Protein AF-A0A358D996-F1 (afdb_monomer_lite)

Radius of gyration: 22.69 Å; chains: 1; bounding box: 42×42×56 Å

Structure (mmCIF, N/CA/C/O backbone):
data_AF-A0A358D996-F1
#
_entry.id   AF-A0A358D996-F1
#
loop_
_atom_site.group_PDB
_atom_site.id
_atom_site.type_symbol
_atom_site.label_atom_id
_atom_site.label_alt_id
_atom_site.label_comp_id
_atom_site.label_asym_id
_atom_site.label_entity_id
_atom_site.label_seq_id
_atom_site.pdbx_PDB_ins_code
_atom_site.Cartn_x
_atom_site.Cartn_y
_atom_site.Cartn_z
_atom_site.occupancy
_atom_site.B_iso_or_equiv
_atom_site.auth_seq_id
_atom_site.auth_comp_id
_atom_site.auth_asym_id
_atom_site.auth_atom_id
_atom_site.pdbx_PDB_model_num
ATOM 1 N N . MET A 1 1 ? 26.676 6.009 -12.297 1.00 68.94 1 MET A N 1
ATOM 2 C CA . MET A 1 1 ? 26.737 6.578 -13.663 1.00 68.94 1 MET A CA 1
ATOM 3 C C . MET A 1 1 ? 25.553 6.054 -14.460 1.00 68.94 1 MET A C 1
ATOM 5 O O . MET A 1 1 ? 25.300 4.859 -14.395 1.00 68.94 1 MET A O 1
ATOM 9 N N . LEU A 1 2 ? 24.821 6.920 -15.164 1.00 81.31 2 LEU A N 1
ATOM 10 C CA . LEU A 1 2 ? 23.742 6.508 -16.071 1.00 81.31 2 LEU A CA 1
ATOM 11 C C . LEU A 1 2 ? 24.338 6.025 -17.404 1.00 81.31 2 LEU A C 1
ATOM 13 O O . LEU A 1 2 ? 25.254 6.657 -17.925 1.00 81.31 2 LEU A O 1
ATOM 17 N N . ARG A 1 3 ? 23.832 4.907 -17.943 1.00 83.56 3 ARG A N 1
ATOM 18 C CA . ARG A 1 3 ? 24.244 4.343 -19.240 1.00 83.56 3 ARG A CA 1
ATOM 19 C C . ARG A 1 3 ? 23.225 4.729 -20.310 1.00 83.56 3 ARG A C 1
ATOM 21 O O . ARG A 1 3 ? 22.088 4.272 -20.249 1.00 83.56 3 ARG A O 1
ATOM 28 N N . THR A 1 4 ? 23.637 5.518 -21.296 1.00 89.19 4 THR A N 1
ATOM 29 C CA . THR A 1 4 ? 22.806 5.833 -22.467 1.00 89.19 4 THR A CA 1
ATOM 30 C C . THR A 1 4 ? 22.899 4.701 -23.485 1.00 89.19 4 THR A C 1
ATOM 32 O O . THR A 1 4 ? 23.999 4.270 -23.828 1.00 89.19 4 THR A O 1
ATOM 35 N N . LEU A 1 5 ? 21.753 4.222 -23.968 1.00 88.00 5 LEU A N 1
ATOM 36 C CA . LEU A 1 5 ? 21.658 3.204 -25.012 1.00 88.00 5 LEU A CA 1
ATOM 37 C C . LEU A 1 5 ? 20.869 3.786 -26.193 1.00 88.00 5 LEU A C 1
ATOM 39 O O . LEU A 1 5 ? 19.719 4.179 -26.014 1.00 88.00 5 LEU A O 1
ATOM 43 N N . ASP A 1 6 ? 21.483 3.870 -27.375 1.00 90.75 6 ASP A N 1
ATOM 44 C CA . ASP A 1 6 ? 20.823 4.352 -28.595 1.00 90.75 6 ASP A CA 1
ATOM 45 C C . ASP A 1 6 ? 20.314 3.167 -29.423 1.00 90.75 6 ASP A C 1
ATOM 47 O O . ASP A 1 6 ? 21.104 2.389 -29.954 1.00 90.75 6 ASP A O 1
ATOM 51 N N . LEU A 1 7 ? 18.991 3.024 -29.506 1.00 91.19 7 LEU A N 1
ATOM 52 C CA . LEU A 1 7 ? 18.312 1.942 -30.229 1.00 91.19 7 LEU A CA 1
ATOM 53 C C . LEU A 1 7 ? 17.771 2.389 -31.598 1.00 91.19 7 LEU A C 1
ATOM 55 O O . LEU A 1 7 ? 17.111 1.615 -32.291 1.00 91.19 7 LEU A O 1
ATOM 59 N N . ARG A 1 8 ? 18.003 3.645 -32.000 1.00 90.94 8 ARG A N 1
ATOM 60 C CA . ARG A 1 8 ? 17.471 4.183 -33.259 1.00 90.94 8 ARG A CA 1
ATOM 61 C C . ARG A 1 8 ? 18.106 3.477 -34.458 1.00 90.94 8 ARG A C 1
ATOM 63 O O . ARG A 1 8 ? 19.298 3.192 -34.465 1.00 90.94 8 ARG A O 1
ATOM 70 N N . GLY A 1 9 ? 17.299 3.213 -35.488 1.00 92.94 9 GLY A N 1
ATOM 71 C CA . GLY A 1 9 ? 17.744 2.554 -36.723 1.00 92.94 9 GLY A CA 1
ATOM 72 C C . GLY A 1 9 ? 18.030 1.054 -36.589 1.00 92.94 9 GLY A C 1
ATOM 73 O O . GLY A 1 9 ? 18.408 0.428 -37.576 1.00 92.94 9 GLY A O 1
ATOM 74 N N . GLN A 1 10 ? 17.834 0.464 -35.407 1.00 90.19 10 GLN A N 1
ATOM 75 C CA . GLN A 1 10 ? 18.017 -0.968 -35.183 1.00 90.19 10 GLN A CA 1
ATOM 76 C C . GLN A 1 10 ? 16.687 -1.711 -35.336 1.00 90.19 10 GLN A C 1
ATOM 78 O O . GLN A 1 10 ? 15.652 -1.264 -34.845 1.00 90.19 10 GLN A O 1
ATOM 83 N N . SER A 1 11 ? 16.723 -2.866 -36.001 1.00 92.12 11 SER A N 1
ATOM 84 C CA . SER A 1 11 ? 15.613 -3.824 -36.020 1.00 92.12 11 SER A CA 1
ATOM 85 C C . SER A 1 11 ? 15.954 -4.963 -35.071 1.00 92.12 11 SER A C 1
ATOM 87 O O . SER A 1 11 ? 16.718 -5.852 -35.430 1.00 92.12 11 SER A O 1
ATOM 89 N N . LEU A 1 12 ? 15.429 -4.890 -33.849 1.00 91.12 12 LEU A N 1
ATOM 90 C CA . LEU A 1 12 ? 15.648 -5.889 -32.808 1.00 91.12 12 LEU A CA 1
ATOM 91 C C . LEU A 1 12 ? 14.427 -6.800 -32.695 1.00 91.12 12 LEU A C 1
ATOM 93 O O . LEU A 1 12 ? 13.284 -6.341 -32.666 1.00 91.12 12 LEU A O 1
ATOM 97 N N . SER A 1 13 ? 14.672 -8.094 -32.572 1.00 93.38 13 SER A N 1
ATOM 98 C CA . SER A 1 13 ? 13.684 -9.056 -32.103 1.00 93.38 13 SER A CA 1
ATOM 99 C C . SER A 1 13 ? 13.279 -8.761 -30.646 1.00 93.38 13 SER A C 1
ATOM 101 O O . SER A 1 13 ? 14.028 -8.123 -29.897 1.00 93.38 13 SER A O 1
ATOM 103 N N . PRO A 1 14 ? 12.121 -9.265 -30.177 1.00 89.38 14 PRO A N 1
ATOM 104 C CA . PRO A 1 14 ? 11.706 -9.110 -28.781 1.00 89.38 14 PRO A CA 1
ATOM 105 C C . PRO A 1 14 ? 12.749 -9.591 -27.757 1.00 89.38 14 PRO A C 1
ATOM 107 O O . PRO A 1 14 ? 12.896 -8.984 -26.696 1.00 89.38 14 PRO A O 1
ATOM 110 N N . ALA A 1 15 ? 13.497 -10.654 -28.074 1.00 89.94 15 ALA A N 1
ATOM 111 C CA . ALA A 1 15 ? 14.555 -11.177 -27.209 1.00 89.94 15 ALA A CA 1
ATOM 112 C C . ALA A 1 15 ? 15.751 -10.213 -27.113 1.00 89.94 15 ALA A C 1
ATOM 114 O O . ALA A 1 15 ? 16.261 -9.970 -26.019 1.00 89.94 15 ALA A O 1
ATOM 115 N N . GLU A 1 16 ? 16.160 -9.617 -28.235 1.00 91.75 16 GLU A N 1
ATOM 116 C CA . GLU A 1 16 ? 17.247 -8.631 -28.278 1.00 91.75 16 GLU A CA 1
ATOM 117 C C . GLU A 1 16 ? 16.867 -7.336 -27.549 1.00 91.75 16 GLU A C 1
ATOM 119 O O . GLU A 1 16 ? 17.687 -6.776 -26.822 1.00 91.75 16 GLU A O 1
ATOM 124 N N . LEU A 1 17 ? 15.607 -6.900 -27.655 1.00 88.88 17 LEU A N 1
ATOM 125 C CA . LEU A 1 17 ? 15.104 -5.740 -26.915 1.00 88.88 17 LEU A CA 1
ATOM 126 C C . LEU A 1 17 ? 15.119 -5.975 -25.392 1.00 88.88 17 LEU A C 1
ATOM 128 O O . LEU A 1 17 ? 15.537 -5.101 -24.631 1.00 88.88 17 LEU A O 1
ATOM 132 N N . LEU A 1 18 ? 14.707 -7.165 -24.939 1.00 87.56 18 LEU A N 1
ATOM 133 C CA . LEU A 1 18 ? 14.744 -7.549 -23.521 1.00 87.56 18 LEU A CA 1
ATOM 134 C C . LEU A 1 18 ? 16.175 -7.647 -22.977 1.00 87.56 18 LEU A C 1
ATOM 136 O O . LEU A 1 18 ? 16.413 -7.292 -21.824 1.00 87.56 18 LEU A O 1
ATOM 140 N N . ALA A 1 19 ? 17.126 -8.099 -23.795 1.00 87.44 19 ALA A N 1
ATOM 141 C CA . ALA A 1 19 ? 18.540 -8.132 -23.428 1.00 87.44 19 ALA A CA 1
ATOM 142 C C . ALA A 1 19 ? 19.162 -6.724 -23.370 1.00 87.44 19 ALA A C 1
ATOM 144 O O . ALA A 1 19 ? 19.994 -6.448 -22.504 1.00 87.44 19 ALA A O 1
ATOM 145 N N . ALA A 1 20 ? 18.748 -5.823 -24.268 1.00 89.00 20 ALA A N 1
ATOM 146 C CA . ALA A 1 20 ? 19.202 -4.435 -24.323 1.00 89.00 20 ALA A CA 1
ATOM 147 C C . ALA A 1 20 ? 18.727 -3.611 -23.111 1.00 89.00 20 ALA A C 1
ATOM 149 O O . ALA A 1 20 ? 19.483 -2.789 -22.576 1.00 89.00 20 ALA A O 1
ATOM 150 N N . VAL A 1 21 ? 17.499 -3.869 -22.647 1.00 86.94 21 VAL A N 1
ATOM 151 C CA . VAL A 1 21 ? 16.874 -3.219 -21.486 1.00 86.94 21 VAL A CA 1
ATOM 152 C C . VAL A 1 21 ? 16.512 -4.280 -20.435 1.00 86.94 21 VAL A C 1
ATOM 154 O O . VAL A 1 21 ? 15.333 -4.589 -20.231 1.00 86.94 21 VAL A O 1
ATOM 157 N N . PRO A 1 22 ? 17.520 -4.878 -19.770 1.00 79.31 22 PRO A N 1
ATOM 158 C CA . PRO A 1 22 ? 17.288 -5.986 -18.861 1.00 79.31 22 PRO A CA 1
ATOM 159 C C . PRO A 1 22 ? 16.505 -5.509 -17.639 1.00 79.31 22 PRO A C 1
ATOM 161 O O . PRO A 1 22 ? 16.863 -4.530 -16.981 1.00 79.31 22 PRO A O 1
ATOM 164 N N . ARG A 1 23 ? 15.435 -6.232 -17.304 1.00 78.25 23 ARG A N 1
ATOM 165 C CA . ARG A 1 23 ? 14.740 -6.047 -16.026 1.00 78.25 23 ARG A CA 1
ATOM 166 C C . ARG A 1 23 ? 15.590 -6.639 -14.908 1.00 78.25 23 ARG A C 1
ATOM 168 O O . ARG A 1 23 ? 16.124 -7.736 -15.050 1.00 78.25 23 ARG A O 1
ATOM 175 N N . ALA A 1 24 ? 15.678 -5.947 -13.778 1.00 73.19 24 ALA A N 1
ATOM 176 C CA . ALA A 1 24 ? 16.311 -6.503 -12.589 1.00 73.19 24 ALA A CA 1
ATOM 177 C C . ALA A 1 24 ? 15.511 -7.720 -12.085 1.00 73.19 24 ALA A C 1
ATOM 179 O O . ALA A 1 24 ? 14.309 -7.617 -11.843 1.00 73.19 24 ALA A O 1
ATOM 180 N N . THR A 1 25 ? 16.169 -8.873 -11.938 1.00 70.75 25 THR A N 1
ATOM 181 C CA . THR A 1 25 ? 15.528 -10.134 -11.515 1.00 70.75 25 THR A CA 1
ATOM 182 C C . THR A 1 25 ? 15.973 -10.621 -10.135 1.00 70.75 25 THR A C 1
ATOM 184 O O . THR A 1 25 ? 15.211 -11.321 -9.476 1.00 70.75 25 THR A O 1
ATOM 187 N N . ALA A 1 26 ? 17.168 -10.238 -9.669 1.00 65.69 26 ALA A N 1
ATOM 188 C CA . ALA A 1 26 ? 17.797 -10.821 -8.479 1.00 65.69 26 ALA A CA 1
ATOM 189 C C . ALA A 1 26 ? 17.027 -10.573 -7.166 1.00 65.69 26 ALA A C 1
ATOM 191 O O . ALA A 1 26 ? 16.865 -11.494 -6.376 1.00 65.69 26 ALA A O 1
ATOM 192 N N . ALA A 1 27 ? 16.471 -9.376 -6.959 1.00 67.44 27 ALA A N 1
ATOM 193 C CA . ALA A 1 27 ? 15.720 -9.042 -5.741 1.00 67.44 27 ALA A CA 1
ATOM 194 C C . ALA A 1 27 ? 14.325 -9.704 -5.659 1.00 67.44 27 ALA A C 1
ATOM 196 O O . ALA A 1 27 ? 13.604 -9.528 -4.680 1.00 67.44 27 ALA A O 1
ATOM 197 N N . ARG A 1 28 ? 13.904 -10.441 -6.696 1.00 75.25 28 ARG A N 1
ATOM 198 C CA . ARG A 1 28 ? 12.518 -10.903 -6.837 1.00 75.25 28 ARG A CA 1
ATOM 199 C C . ARG A 1 28 ? 12.214 -12.159 -6.023 1.00 75.25 28 ARG A C 1
ATOM 201 O O . ARG A 1 28 ? 11.154 -12.231 -5.414 1.00 75.25 28 ARG A O 1
ATOM 208 N N . SER A 1 29 ? 13.100 -13.155 -6.032 1.00 80.19 29 SER A N 1
ATOM 209 C CA . SER A 1 29 ? 12.788 -14.477 -5.463 1.00 80.19 29 SER A CA 1
ATOM 210 C C . SER A 1 29 ? 12.686 -14.458 -3.938 1.00 80.19 29 SER A C 1
ATOM 212 O O . SER A 1 29 ? 11.754 -15.031 -3.383 1.00 80.19 29 SER A O 1
ATOM 214 N N . GLU A 1 30 ? 13.602 -13.764 -3.260 1.00 84.56 30 GLU A N 1
ATOM 215 C CA . GLU A 1 30 ? 13.578 -13.621 -1.799 1.00 84.56 30 GLU A CA 1
ATOM 216 C C . GLU A 1 30 ? 12.359 -12.815 -1.331 1.00 84.56 30 GLU A C 1
ATOM 218 O O . GLU A 1 30 ? 11.652 -13.229 -0.411 1.00 84.56 30 GLU A O 1
ATOM 223 N N . ALA A 1 31 ? 12.051 -11.711 -2.022 1.00 87.31 31 ALA A N 1
ATOM 224 C CA . ALA A 1 31 ? 10.866 -10.907 -1.737 1.00 87.31 31 ALA A CA 1
ATOM 225 C C . ALA A 1 31 ? 9.573 -11.725 -1.888 1.00 87.31 31 ALA A C 1
ATOM 227 O O . ALA A 1 31 ? 8.688 -11.637 -1.039 1.00 87.31 31 ALA A O 1
ATOM 228 N N . LEU A 1 32 ? 9.480 -12.568 -2.925 1.00 91.06 32 LEU A N 1
ATOM 229 C CA . LEU A 1 32 ? 8.333 -13.457 -3.124 1.00 91.06 32 LEU A CA 1
ATOM 230 C C . LEU A 1 32 ? 8.200 -14.496 -2.006 1.00 91.06 32 LEU A C 1
ATOM 232 O O . LEU A 1 32 ? 7.093 -14.718 -1.523 1.00 91.06 32 LEU A O 1
ATOM 236 N N . ALA A 1 33 ? 9.305 -15.106 -1.570 1.00 92.50 33 ALA A N 1
ATOM 237 C CA . ALA A 1 33 ? 9.284 -16.076 -0.477 1.00 92.50 33 ALA A CA 1
ATOM 238 C C . ALA A 1 33 ? 8.837 -15.437 0.850 1.00 92.50 33 ALA A C 1
ATOM 240 O O . ALA A 1 33 ? 8.069 -16.034 1.602 1.00 92.50 33 ALA A O 1
ATOM 241 N N . THR A 1 34 ? 9.281 -14.211 1.134 1.00 93.81 34 THR A N 1
ATOM 242 C CA . THR A 1 34 ? 8.846 -13.469 2.326 1.00 93.81 34 THR A CA 1
ATOM 243 C C . THR A 1 34 ? 7.380 -13.057 2.237 1.00 93.81 34 THR A C 1
ATOM 245 O O . THR A 1 34 ? 6.637 -13.305 3.181 1.00 93.81 34 THR A O 1
ATOM 248 N N . ALA A 1 35 ? 6.931 -12.520 1.099 1.00 96.19 35 ALA A N 1
ATOM 249 C CA . ALA A 1 35 ? 5.528 -12.159 0.902 1.00 96.19 35 ALA A CA 1
ATOM 250 C C . ALA A 1 35 ? 4.592 -13.370 1.041 1.00 96.19 35 ALA A C 1
ATOM 252 O O . ALA A 1 35 ? 3.549 -13.266 1.680 1.00 96.19 35 ALA A O 1
ATOM 253 N N . ALA A 1 36 ? 4.981 -14.531 0.501 1.00 97.19 36 ALA A N 1
ATOM 254 C CA . ALA A 1 36 ? 4.196 -15.757 0.619 1.00 97.19 36 ALA A CA 1
ATOM 255 C C . ALA A 1 36 ? 3.987 -16.175 2.083 1.00 97.19 36 ALA A C 1
ATOM 257 O O . ALA A 1 36 ? 2.869 -16.517 2.454 1.00 97.19 36 ALA A O 1
ATOM 258 N N . ARG A 1 37 ? 5.030 -16.085 2.923 1.00 97.06 37 ARG A N 1
ATOM 259 C CA . ARG A 1 37 ? 4.918 -16.375 4.364 1.00 97.06 37 ARG A CA 1
ATOM 260 C C . ARG A 1 37 ? 3.987 -15.399 5.081 1.00 97.06 37 ARG A C 1
ATOM 262 O O . ARG A 1 37 ? 3.128 -15.841 5.829 1.00 97.06 37 ARG A O 1
ATOM 269 N N . LEU A 1 38 ? 4.113 -14.097 4.813 1.00 97.94 38 LEU A N 1
ATOM 270 C CA . LEU A 1 38 ? 3.251 -13.079 5.430 1.00 97.94 38 LEU A CA 1
ATOM 271 C C . LEU A 1 38 ? 1.770 -13.302 5.093 1.00 97.94 38 LEU A C 1
ATOM 273 O O . LEU A 1 38 ? 0.913 -13.163 5.962 1.00 97.94 38 LEU A O 1
ATOM 277 N N . VAL A 1 39 ? 1.472 -13.670 3.843 1.00 98.31 39 VAL A N 1
ATOM 278 C CA . VAL A 1 39 ? 0.104 -13.971 3.402 1.00 98.31 39 VAL A CA 1
ATOM 279 C C . VAL A 1 39 ? -0.418 -15.266 4.031 1.00 98.31 39 VAL A C 1
ATOM 281 O O . VAL A 1 39 ? -1.572 -15.295 4.453 1.00 98.31 39 VAL A O 1
ATOM 284 N N . ASP A 1 40 ? 0.405 -16.314 4.132 1.00 98.56 40 ASP A N 1
ATOM 285 C CA . ASP A 1 40 ? 0.031 -17.587 4.772 1.00 98.56 40 ASP A CA 1
ATOM 286 C C . ASP A 1 40 ? -0.255 -17.422 6.276 1.00 98.56 40 ASP A C 1
ATOM 288 O O . ASP A 1 40 ? -1.239 -17.950 6.801 1.00 98.56 40 ASP A O 1
ATOM 292 N N . ASP A 1 41 ? 0.535 -16.595 6.965 1.00 98.50 41 ASP A N 1
ATOM 293 C CA . ASP A 1 41 ? 0.293 -16.227 8.362 1.00 98.50 41 ASP A CA 1
ATOM 294 C C . ASP A 1 41 ? -1.064 -15.534 8.543 1.00 98.50 41 ASP A C 1
ATOM 296 O O . ASP A 1 41 ? -1.815 -15.856 9.465 1.00 98.50 41 ASP A O 1
ATOM 300 N N . VAL A 1 42 ? -1.419 -14.610 7.646 1.00 98.38 42 VAL A N 1
ATOM 301 C CA . VAL A 1 42 ? -2.727 -13.936 7.684 1.00 98.38 42 VAL A CA 1
ATOM 302 C C . VAL A 1 42 ? -3.855 -14.906 7.337 1.00 98.38 42 VAL A C 1
ATOM 304 O O . VAL A 1 42 ? -4.900 -14.878 7.982 1.00 98.38 42 VAL A O 1
ATOM 307 N N . ALA A 1 43 ? -3.659 -15.798 6.366 1.00 98.50 43 ALA A N 1
ATOM 308 C CA . ALA A 1 43 ? -4.659 -16.798 6.001 1.00 98.50 43 ALA A CA 1
ATOM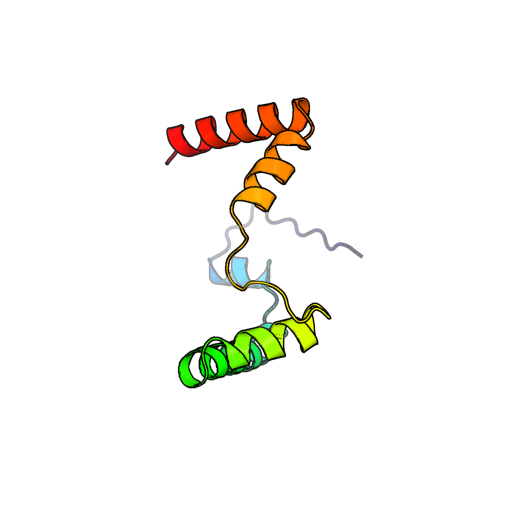 309 C C . ALA A 1 43 ? -4.951 -17.781 7.150 1.00 98.50 43 ALA A C 1
ATOM 311 O O . ALA A 1 43 ? -6.096 -18.192 7.332 1.00 98.50 43 ALA A O 1
ATOM 312 N N . SER A 1 44 ? -3.931 -18.139 7.935 1.00 98.44 44 SER A N 1
ATOM 313 C CA . SER A 1 44 ? -4.042 -19.101 9.036 1.00 98.44 44 SER A CA 1
ATOM 314 C C . SER A 1 44 ? -4.464 -18.476 10.370 1.00 98.44 44 SER A C 1
ATOM 316 O O . SER A 1 44 ? -5.220 -19.098 11.118 1.00 98.44 44 SER A O 1
ATOM 318 N N . ARG A 1 45 ? -3.994 -17.260 10.684 1.00 98.38 45 ARG A N 1
ATOM 319 C CA . ARG A 1 45 ? -4.165 -16.616 12.005 1.00 98.38 45 ARG A CA 1
ATOM 320 C C . ARG A 1 45 ? -4.993 -15.330 11.975 1.00 98.38 45 ARG A C 1
ATOM 322 O O . ARG A 1 45 ? -5.353 -14.815 13.033 1.00 98.38 45 ARG A O 1
ATOM 329 N N . GLY A 1 46 ? -5.312 -14.808 10.792 1.00 97.94 46 GLY A N 1
ATOM 330 C CA . GLY A 1 46 ? -6.154 -13.628 10.615 1.00 97.94 46 GLY A CA 1
ATOM 331 C C . GLY A 1 46 ? -5.590 -12.378 11.293 1.00 97.94 46 GLY A C 1
ATOM 332 O O . GLY A 1 46 ? -4.437 -12.000 11.087 1.00 97.94 46 GLY A O 1
ATOM 333 N N . GLU A 1 47 ? -6.420 -11.729 12.113 1.00 97.56 47 GLU A N 1
ATOM 334 C CA . GLU A 1 47 ? -6.111 -10.453 12.770 1.00 97.56 47 GLU A CA 1
ATOM 335 C C . GLU A 1 47 ? -4.853 -10.499 13.648 1.00 97.56 47 GLU A C 1
ATOM 337 O O . GLU A 1 47 ? -4.103 -9.526 13.678 1.00 97.56 47 GLU A O 1
ATOM 342 N N . ALA A 1 48 ? -4.580 -11.619 14.324 1.00 97.75 48 ALA A N 1
ATOM 343 C CA . ALA A 1 48 ? -3.392 -11.741 15.169 1.00 97.75 48 ALA A CA 1
ATOM 344 C C . ALA A 1 48 ? -2.099 -11.554 14.357 1.00 97.75 48 ALA A C 1
ATOM 346 O O . ALA A 1 48 ? -1.226 -10.788 14.759 1.00 97.75 48 ALA A O 1
ATOM 347 N N . ALA A 1 49 ? -2.021 -12.174 13.174 1.00 98.19 49 ALA A N 1
ATOM 348 C CA . ALA A 1 49 ? -0.888 -12.002 12.269 1.00 98.19 49 ALA A CA 1
ATOM 349 C C . ALA A 1 49 ? -0.770 -10.558 11.769 1.00 98.19 49 ALA A C 1
ATOM 351 O O . ALA A 1 49 ? 0.330 -10.018 11.738 1.00 98.19 49 ALA A O 1
ATOM 352 N N . LEU A 1 50 ? -1.889 -9.912 11.421 1.00 97.38 50 LEU A N 1
ATOM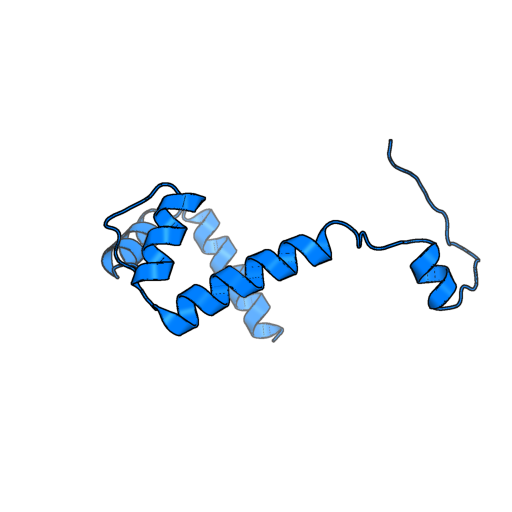 353 C CA . LEU A 1 50 ? -1.874 -8.513 10.979 1.00 97.38 50 LEU A CA 1
ATOM 354 C C . LEU A 1 50 ? -1.328 -7.576 12.064 1.00 97.38 50 LEU A C 1
ATOM 356 O O . LEU A 1 50 ? -0.526 -6.696 11.763 1.00 97.38 50 LEU A O 1
ATOM 360 N N . ARG A 1 51 ? -1.722 -7.779 13.326 1.00 97.88 51 ARG A N 1
ATOM 361 C CA . ARG A 1 51 ? -1.252 -6.955 14.450 1.00 97.88 51 ARG A CA 1
ATOM 362 C C . ARG A 1 51 ? 0.237 -7.142 14.727 1.00 97.88 51 ARG A C 1
ATOM 364 O O . ARG A 1 51 ? 0.934 -6.150 14.902 1.00 97.88 51 ARG A O 1
ATOM 371 N N . GLU A 1 52 ? 0.723 -8.382 14.716 1.00 97.62 52 GLU A N 1
ATOM 372 C CA . GLU A 1 52 ? 2.155 -8.681 14.859 1.00 97.62 52 GLU A CA 1
ATOM 373 C C . GLU A 1 52 ? 2.981 -8.068 13.717 1.00 97.62 52 GLU A C 1
ATOM 375 O O . GLU A 1 52 ? 4.046 -7.501 13.952 1.00 97.62 52 GLU A O 1
ATOM 380 N N . GLN A 1 53 ? 2.481 -8.148 12.478 1.00 97.25 53 GLN A N 1
ATOM 381 C CA . GLN A 1 53 ? 3.145 -7.562 11.311 1.00 97.25 53 GLN A CA 1
ATOM 382 C C . GLN A 1 53 ? 3.195 -6.029 11.401 1.00 97.25 53 GLN A C 1
ATOM 384 O O . GLN A 1 53 ? 4.246 -5.447 11.143 1.00 97.25 53 GLN A O 1
ATOM 389 N N . ALA A 1 54 ? 2.107 -5.372 11.813 1.00 97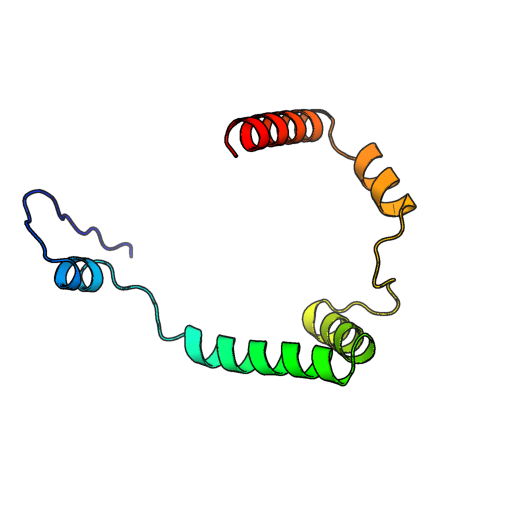.69 54 ALA A N 1
ATOM 390 C CA . ALA A 1 54 ? 2.080 -3.921 12.013 1.00 97.69 54 ALA A CA 1
ATOM 391 C C . ALA A 1 54 ? 3.025 -3.471 13.143 1.00 97.69 54 ALA A C 1
ATOM 393 O O . ALA A 1 54 ? 3.735 -2.476 13.002 1.00 97.69 54 ALA A O 1
ATOM 394 N N . GLU A 1 55 ? 3.106 -4.224 14.243 1.00 97.88 55 GLU A N 1
ATOM 395 C CA . GLU A 1 55 ? 4.087 -3.951 15.298 1.00 97.88 55 GLU A CA 1
ATOM 396 C C . GLU A 1 55 ? 5.522 -4.080 14.768 1.00 97.88 55 GLU A C 1
ATOM 398 O O . GLU A 1 55 ? 6.361 -3.219 15.028 1.00 97.88 55 GLU A O 1
ATOM 403 N N . GLN A 1 56 ? 5.800 -5.122 13.982 1.00 97.56 56 GLN A N 1
ATOM 404 C CA . GLN A 1 56 ? 7.136 -5.392 13.461 1.00 97.56 56 GLN A CA 1
ATOM 405 C C . GLN A 1 56 ? 7.599 -4.383 12.401 1.00 97.56 56 GLN A C 1
ATOM 407 O O . GLN A 1 56 ? 8.759 -3.968 12.424 1.00 97.56 56 GLN A O 1
ATOM 412 N N . PHE A 1 57 ? 6.741 -4.052 11.435 1.00 96.75 57 PHE A N 1
ATOM 413 C CA . PHE A 1 57 ? 7.133 -3.277 10.254 1.00 96.75 57 PHE A CA 1
ATOM 414 C C . PHE A 1 57 ? 6.813 -1.789 10.378 1.00 96.75 57 PHE A C 1
ATOM 416 O O . PHE A 1 57 ? 7.598 -0.969 9.901 1.00 96.75 57 PHE A O 1
ATOM 423 N N . ASP A 1 58 ? 5.716 -1.449 11.056 1.00 97.31 58 ASP A N 1
ATOM 424 C CA . ASP A 1 58 ? 5.247 -0.069 11.204 1.00 97.31 58 ASP A CA 1
ATOM 425 C C . ASP A 1 58 ? 5.503 0.485 12.618 1.00 97.31 58 ASP A C 1
ATOM 427 O O . ASP A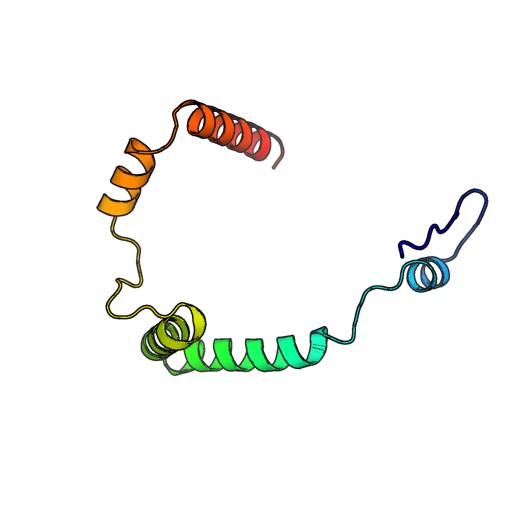 1 58 ? 5.443 1.696 12.832 1.00 97.31 58 ASP A O 1
ATOM 431 N N . GLY A 1 59 ? 5.820 -0.378 13.592 1.00 97.88 59 GLY A N 1
ATOM 432 C CA . GLY A 1 59 ? 6.121 0.020 14.969 1.00 97.88 59 GLY A CA 1
ATOM 433 C C . GLY A 1 59 ? 4.895 0.442 15.781 1.00 97.88 59 GLY A C 1
ATOM 434 O O . GLY A 1 59 ? 5.043 1.154 16.776 1.00 97.88 59 GLY A O 1
ATOM 435 N N . VAL A 1 60 ? 3.687 0.050 15.364 1.00 97.38 60 VAL A N 1
ATOM 436 C CA . VAL A 1 60 ? 2.424 0.492 15.979 1.00 97.38 60 VAL A CA 1
ATOM 437 C C . VAL A 1 60 ? 1.622 -0.669 16.561 1.00 97.38 60 VAL A C 1
ATOM 439 O O . VAL A 1 60 ? 1.525 -1.744 15.978 1.00 97.38 60 VAL A O 1
ATOM 442 N N . THR A 1 61 ? 0.972 -0.430 17.700 1.00 97.00 61 THR A N 1
ATOM 443 C CA . THR A 1 61 ? 0.108 -1.400 18.392 1.00 97.00 61 THR A CA 1
ATOM 444 C C . THR A 1 61 ? -1.210 -0.748 18.815 1.00 97.00 61 THR A C 1
ATOM 446 O O . THR A 1 61 ? -1.357 0.471 18.756 1.00 97.00 61 THR A O 1
ATOM 449 N N . GLY A 1 62 ? -2.207 -1.557 19.191 1.00 94.62 62 GLY A N 1
ATOM 450 C CA . GLY A 1 62 ? -3.473 -1.066 19.760 1.00 94.62 62 GLY A CA 1
ATOM 451 C C . GLY A 1 62 ? -4.379 -0.265 18.814 1.00 94.62 62 GLY A C 1
ATOM 452 O O . GLY A 1 62 ? -5.364 0.304 19.270 1.00 94.62 62 GLY A O 1
ATOM 453 N N . HIS A 1 63 ? -4.071 -0.217 17.517 1.00 93.62 63 HIS A N 1
ATOM 454 C CA . HIS A 1 63 ? -4.890 0.459 16.513 1.00 93.62 63 HIS A CA 1
ATOM 455 C C . HIS A 1 63 ? -6.107 -0.385 16.107 1.00 93.62 63 HIS A C 1
ATOM 457 O O . HIS A 1 63 ? -6.081 -1.620 16.163 1.00 93.62 63 HIS A O 1
ATOM 463 N N . ASP A 1 64 ? -7.164 0.275 15.640 1.00 95.12 64 ASP A N 1
ATOM 464 C CA . ASP A 1 64 ? -8.273 -0.404 14.976 1.00 95.12 64 ASP A CA 1
ATOM 465 C C . ASP A 1 64 ? -7.839 -0.902 13.595 1.00 95.12 64 ASP A C 1
ATOM 467 O O . ASP A 1 64 ? -7.239 -0.161 12.818 1.00 95.12 64 ASP A O 1
ATOM 471 N N . ILE A 1 65 ? -8.175 -2.153 13.259 1.00 94.44 65 ILE A N 1
ATOM 472 C CA . ILE A 1 65 ? -7.878 -2.716 11.928 1.00 94.44 65 ILE A CA 1
ATOM 473 C C . ILE A 1 65 ? -8.637 -1.954 10.838 1.00 94.44 65 ILE A C 1
ATOM 475 O O . ILE A 1 65 ? -8.122 -1.706 9.749 1.00 94.44 65 ILE A O 1
ATOM 479 N N . ARG A 1 66 ? -9.884 -1.575 11.128 1.00 96.25 66 ARG A N 1
ATOM 480 C CA . ARG A 1 66 ? -10.678 -0.714 10.260 1.00 96.25 66 ARG A CA 1
ATOM 481 C C . ARG A 1 66 ? -10.531 0.721 10.736 1.00 96.25 66 ARG A C 1
ATOM 483 O O . ARG A 1 66 ? -10.874 1.013 11.873 1.00 96.25 66 ARG A O 1
ATOM 490 N N . VAL A 1 67 ? -10.121 1.611 9.837 1.00 96.94 67 VAL A N 1
ATOM 491 C CA . VAL A 1 67 ? -10.069 3.049 10.125 1.00 96.94 67 VAL A CA 1
ATOM 492 C C . VAL A 1 67 ? -11.457 3.538 10.582 1.00 96.94 67 VAL A C 1
ATOM 494 O O . VAL A 1 67 ? -12.432 3.338 9.844 1.00 96.94 67 VAL A O 1
ATOM 497 N N . PRO A 1 68 ? -11.573 4.152 11.776 1.00 97.25 68 PRO A N 1
ATOM 498 C CA . PRO A 1 68 ? -12.822 4.742 12.249 1.00 97.25 68 PRO A CA 1
ATOM 499 C C . PRO A 1 68 ? -13.339 5.825 11.299 1.00 97.25 68 PRO A C 1
ATOM 501 O O . PRO A 1 68 ? -12.559 6.606 10.758 1.00 97.25 68 PRO A O 1
ATOM 504 N N . ALA A 1 69 ? -14.662 5.910 11.126 1.00 97.75 69 ALA A N 1
ATOM 505 C CA . ALA A 1 69 ? -15.278 6.887 10.222 1.00 97.75 69 ALA A CA 1
ATOM 506 C C . ALA A 1 69 ? -14.919 8.336 10.589 1.00 97.75 69 ALA A C 1
ATOM 508 O O . ALA A 1 69 ? -14.608 9.128 9.708 1.00 97.75 69 ALA A O 1
ATOM 509 N N . SER A 1 70 ? -14.842 8.643 11.886 1.00 97.94 70 SER A N 1
ATOM 510 C CA . SER A 1 70 ? -14.456 9.968 12.378 1.00 97.94 70 SER A CA 1
ATOM 511 C C . SER A 1 70 ? -13.065 10.402 11.915 1.00 97.94 70 SER A C 1
ATOM 513 O O . SER A 1 70 ? -12.871 11.574 11.623 1.00 97.94 70 SER A O 1
ATOM 515 N N . HIS A 1 71 ? -12.105 9.475 11.803 1.00 97.94 71 HIS A N 1
ATOM 516 C CA . HIS A 1 71 ? -10.771 9.803 11.288 1.00 97.94 71 HIS A CA 1
ATOM 517 C C . HIS A 1 71 ? -10.805 10.125 9.787 1.00 97.94 71 HIS A C 1
ATOM 519 O O . HIS A 1 71 ? -9.983 10.900 9.309 1.00 97.94 71 HIS A O 1
ATOM 525 N N . LEU A 1 72 ? -11.744 9.539 9.033 1.00 97.75 72 LEU A N 1
ATOM 526 C CA . LEU A 1 72 ? -11.927 9.856 7.614 1.00 97.75 72 LEU A CA 1
ATOM 527 C C . LEU A 1 72 ? -12.524 11.254 7.439 1.00 97.75 72 LEU A C 1
ATOM 529 O O . LEU A 1 72 ? -12.051 12.012 6.593 1.00 97.75 72 LEU A O 1
ATOM 533 N N . ASP A 1 73 ? -13.529 11.587 8.251 1.00 98.25 73 ASP A N 1
ATOM 534 C CA . ASP A 1 73 ? -14.168 12.904 8.246 1.00 98.25 73 ASP A CA 1
ATOM 535 C C . ASP A 1 73 ? -13.155 13.994 8.632 1.00 98.25 73 ASP A C 1
ATOM 537 O O . ASP A 1 73 ? -12.981 14.965 7.897 1.00 98.25 73 ASP A O 1
ATOM 541 N N . GLU A 1 74 ? -12.399 13.780 9.713 1.00 98.38 74 GLU A N 1
ATOM 542 C CA . GLU A 1 74 ? -11.347 14.696 10.164 1.00 98.38 74 GLU A CA 1
ATOM 543 C C . GLU A 1 74 ? -10.274 14.916 9.085 1.00 98.38 74 GLU A C 1
ATOM 545 O O . GLU A 1 74 ? -9.904 16.054 8.791 1.00 98.38 74 GLU A O 1
ATOM 550 N N . ALA A 1 75 ? -9.793 13.842 8.451 1.00 98.00 75 ALA A N 1
ATOM 551 C CA . ALA A 1 75 ? -8.787 13.943 7.397 1.00 98.00 75 ALA A CA 1
ATOM 552 C C . ALA A 1 75 ? -9.298 14.727 6.178 1.00 98.00 75 ALA A C 1
ATOM 554 O O . ALA A 1 75 ? -8.529 15.455 5.548 1.00 98.00 75 ALA A O 1
ATOM 555 N N . LEU A 1 76 ? -10.584 14.591 5.840 1.00 97.19 76 LEU A N 1
ATOM 556 C CA . LEU A 1 76 ? -11.202 15.345 4.752 1.00 97.19 76 LEU A CA 1
ATOM 557 C C . LEU A 1 76 ? -11.357 16.829 5.104 1.00 97.19 76 LEU A C 1
ATOM 559 O O . LEU A 1 76 ? -11.106 17.679 4.251 1.00 97.19 76 LEU A O 1
ATOM 563 N N . GLU A 1 77 ? -11.747 17.143 6.339 1.00 97.62 77 GLU A N 1
ATOM 564 C CA . GLU A 1 77 ? -11.882 18.520 6.827 1.00 97.62 77 GLU A CA 1
ATOM 565 C C . GLU A 1 77 ? -10.538 19.255 6.888 1.00 97.62 77 GLU A C 1
ATOM 567 O O . GLU A 1 77 ? -10.468 20.445 6.580 1.00 97.62 77 GLU A O 1
ATOM 572 N N . GLN A 1 78 ? -9.466 18.550 7.256 1.00 97.88 78 GLN A N 1
ATOM 573 C CA . GLN A 1 78 ? -8.116 19.111 7.373 1.00 97.88 78 GLN A CA 1
ATOM 574 C C . GLN A 1 78 ? -7.354 19.162 6.040 1.00 97.88 78 GLN A C 1
ATOM 576 O O . GLN A 1 78 ? -6.257 19.725 5.977 1.00 97.88 78 GLN A O 1
ATOM 581 N N . LEU A 1 79 ? -7.902 18.580 4.969 1.00 98.12 79 LEU A N 1
ATOM 582 C CA . LEU A 1 79 ? -7.247 18.541 3.668 1.00 98.12 79 LEU A CA 1
ATOM 583 C C . LEU A 1 79 ? -7.161 19.942 3.050 1.00 98.12 79 LEU A C 1
ATOM 585 O O . LEU A 1 79 ? -8.155 20.661 2.949 1.00 98.12 79 LEU A O 1
ATOM 589 N N . ASP A 1 80 ? -5.975 20.299 2.553 1.00 98.44 80 ASP A N 1
ATOM 590 C CA . ASP A 1 80 ? -5.771 21.555 1.833 1.00 98.44 80 ASP A CA 1
ATOM 591 C C . ASP A 1 80 ? -6.770 21.686 0.656 1.00 98.44 80 ASP A C 1
ATOM 593 O O . ASP A 1 80 ? -6.849 20.781 -0.188 1.00 98.44 80 ASP A O 1
ATOM 597 N N . PRO A 1 81 ? -7.526 22.800 0.551 1.00 98.25 81 PRO A N 1
ATOM 598 C CA . PRO A 1 81 ? -8.555 22.956 -0.476 1.00 98.25 81 PRO A CA 1
ATOM 599 C C . PRO A 1 81 ? -8.042 22.839 -1.917 1.00 98.25 81 PRO A C 1
ATOM 601 O O . PRO A 1 81 ? -8.769 22.352 -2.787 1.00 98.25 81 PRO A O 1
ATOM 604 N N . ALA A 1 82 ? -6.803 23.259 -2.193 1.00 98.38 82 ALA A N 1
ATOM 605 C CA . ALA A 1 82 ? -6.216 23.147 -3.524 1.00 98.38 82 ALA A CA 1
ATOM 606 C C . ALA A 1 82 ? -5.845 21.692 -3.845 1.00 98.38 82 ALA A C 1
ATOM 608 O O . ALA A 1 82 ? -6.077 21.231 -4.966 1.00 98.38 82 ALA A O 1
ATOM 609 N N . VAL A 1 83 ? -5.339 20.942 -2.859 1.00 98.38 83 VAL A N 1
ATOM 610 C CA . VAL A 1 83 ? -5.101 19.495 -2.996 1.00 98.38 83 VAL A CA 1
ATOM 611 C C . VAL A 1 83 ? -6.414 18.751 -3.218 1.00 98.38 83 VAL A C 1
ATOM 613 O O . VAL A 1 83 ? -6.496 17.921 -4.126 1.00 98.38 83 VAL A O 1
ATOM 616 N N . ARG A 1 84 ? -7.463 19.079 -2.454 1.00 98.25 84 ARG A N 1
ATOM 617 C CA . ARG A 1 84 ? -8.792 18.479 -2.623 1.00 98.25 84 ARG A CA 1
ATOM 618 C C . ARG A 1 84 ? -9.321 18.675 -4.042 1.00 98.25 84 ARG A C 1
ATOM 620 O O . ARG A 1 84 ? -9.675 17.697 -4.697 1.00 98.25 84 ARG A O 1
ATOM 627 N N . ALA A 1 85 ? -9.307 19.912 -4.539 1.00 98.38 85 ALA A N 1
ATOM 628 C CA . ALA A 1 85 ? -9.764 20.219 -5.892 1.00 98.38 85 ALA A CA 1
ATOM 629 C C . ALA A 1 85 ? -8.961 19.454 -6.962 1.00 98.38 85 ALA A C 1
ATOM 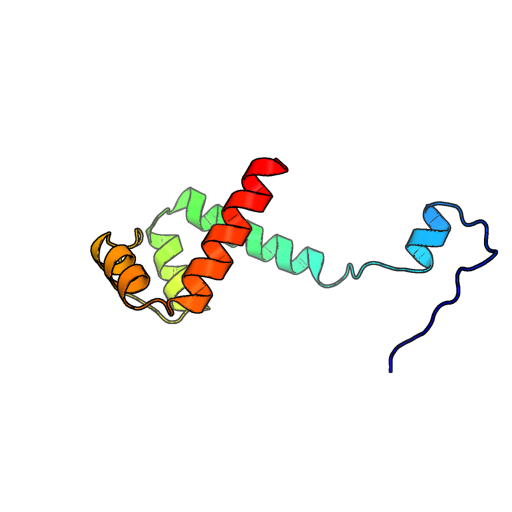631 O O . ALA A 1 85 ? -9.533 18.947 -7.927 1.00 98.38 85 ALA A O 1
ATOM 632 N N . ALA A 1 86 ? -7.641 19.323 -6.786 1.00 98.56 86 ALA A N 1
ATOM 633 C CA . ALA A 1 86 ? -6.800 18.557 -7.702 1.00 98.56 86 ALA A CA 1
ATOM 634 C C . ALA A 1 86 ? -7.151 17.057 -7.713 1.00 98.56 86 ALA A C 1
ATOM 636 O O . ALA A 1 86 ? -7.222 16.456 -8.788 1.00 98.56 86 ALA A O 1
ATOM 637 N N . LEU A 1 87 ? -7.402 16.458 -6.542 1.00 98.38 87 LEU A N 1
ATOM 638 C CA . LEU A 1 87 ? -7.812 15.056 -6.421 1.00 98.38 87 LEU A CA 1
ATOM 639 C C . LEU A 1 87 ? -9.188 14.810 -7.048 1.00 98.38 87 LEU A C 1
ATOM 641 O O . LEU A 1 87 ? -9.342 13.848 -7.796 1.00 98.38 87 LEU A O 1
ATOM 645 N N . GLU A 1 88 ? -10.163 15.691 -6.813 1.00 98.31 88 GLU A N 1
ATOM 646 C CA . GLU A 1 88 ? -11.501 15.596 -7.417 1.00 98.31 88 GLU A CA 1
ATOM 647 C C . GLU A 1 88 ? -11.426 15.636 -8.951 1.00 98.31 88 GLU A C 1
ATOM 649 O O . GLU A 1 88 ? -11.977 14.765 -9.624 1.00 98.31 88 GLU A O 1
ATOM 654 N N . GLN A 1 89 ? -10.636 16.556 -9.514 1.00 98.50 89 GLN A N 1
ATOM 655 C CA . GLN A 1 89 ? -10.411 16.616 -10.962 1.00 98.50 89 GLN A CA 1
ATOM 656 C C . GLN A 1 89 ? -9.703 15.371 -11.515 1.00 98.50 89 GLN A C 1
ATOM 658 O O . GLN A 1 89 ? -10.011 14.918 -12.620 1.00 98.50 89 GLN A O 1
ATOM 663 N N . ALA A 1 90 ? -8.744 14.806 -10.776 1.00 98.50 90 ALA A N 1
ATOM 664 C CA . ALA A 1 90 ? -8.086 13.563 -11.170 1.00 98.50 90 ALA A CA 1
ATOM 665 C C . ALA A 1 90 ? -9.073 12.384 -11.178 1.00 98.50 90 ALA A C 1
ATOM 667 O O . ALA A 1 90 ? -9.090 11.610 -12.137 1.00 98.50 90 ALA A O 1
ATOM 668 N N . ILE A 1 91 ? -9.927 12.284 -10.154 1.00 98.31 91 ILE A N 1
ATOM 669 C CA . ILE A 1 91 ? -10.973 11.261 -10.044 1.00 98.31 91 ILE A CA 1
ATOM 670 C C . ILE A 1 91 ? -11.934 11.340 -11.235 1.00 98.31 91 ILE A C 1
ATOM 672 O O . ILE A 1 91 ? -12.196 10.316 -11.869 1.00 98.31 91 ILE A O 1
ATOM 676 N N . ASP A 1 92 ? -12.418 12.535 -11.576 1.00 98.50 92 ASP A N 1
ATOM 677 C CA . ASP A 1 92 ? -13.351 12.728 -12.692 1.00 98.50 92 ASP A CA 1
ATOM 678 C C . ASP A 1 92 ? -12.743 12.286 -14.029 1.00 98.50 92 ASP A C 1
ATOM 680 O O . ASP A 1 92 ? -13.379 11.577 -14.811 1.00 98.50 92 ASP A O 1
ATOM 684 N N . ARG A 1 93 ? -11.474 12.634 -14.272 1.00 98.44 93 ARG A N 1
ATOM 685 C CA . ARG A 1 93 ? -10.758 12.240 -15.496 1.00 98.44 93 ARG A CA 1
ATOM 686 C C . ARG A 1 93 ? -10.540 10.734 -15.591 1.00 98.44 93 ARG A C 1
ATOM 688 O O . ARG A 1 93 ? -10.713 10.176 -16.670 1.00 98.44 93 ARG A O 1
ATOM 695 N N . VAL A 1 94 ? -10.172 10.076 -14.489 1.00 98.50 94 VAL A N 1
ATOM 696 C CA . VAL A 1 94 ? -9.985 8.615 -14.464 1.00 98.50 94 VAL A CA 1
ATOM 697 C C . VAL A 1 94 ? -11.309 7.901 -14.722 1.00 98.50 94 VAL A C 1
ATOM 699 O O . VAL A 1 94 ? -11.344 6.976 -15.530 1.00 98.50 94 VAL A O 1
ATOM 702 N N . ARG A 1 95 ? -12.404 8.359 -14.101 1.00 98.12 95 ARG A N 1
ATOM 703 C CA . ARG A 1 95 ? -13.750 7.806 -14.324 1.00 98.12 95 ARG A CA 1
ATOM 704 C C . ARG A 1 95 ? -14.229 7.973 -15.762 1.00 98.12 95 ARG A C 1
ATOM 706 O O . ARG A 1 95 ? -14.915 7.096 -16.259 1.00 98.12 95 ARG A O 1
ATOM 713 N N . ALA A 1 96 ? -13.879 9.073 -16.424 1.00 97.81 96 ALA A N 1
ATOM 714 C CA . ALA A 1 96 ? -14.234 9.287 -17.825 1.00 97.81 96 ALA A CA 1
ATOM 715 C C . ALA A 1 96 ? -13.436 8.398 -18.799 1.00 97.81 96 ALA A C 1
ATOM 717 O O . ALA A 1 96 ? -13.886 8.169 -19.919 1.00 97.81 96 ALA A O 1
ATOM 718 N N . ALA A 1 97 ? -12.245 7.942 -18.397 1.00 94.06 97 ALA A N 1
ATOM 719 C CA . ALA A 1 97 ? -11.334 7.157 -19.230 1.00 94.06 97 ALA A CA 1
ATOM 720 C C . ALA A 1 97 ? -11.373 5.638 -18.964 1.00 94.06 97 ALA A C 1
ATOM 722 O O . ALA A 1 97 ? -10.723 4.896 -19.702 1.00 94.06 97 ALA A O 1
ATOM 723 N N . SER A 1 98 ? -12.074 5.196 -17.915 1.00 80.31 98 SER A N 1
ATOM 724 C CA . SER A 1 98 ? -12.231 3.782 -17.528 1.00 80.31 98 SER A CA 1
ATOM 725 C C . SER A 1 98 ? -13.584 3.246 -17.974 1.00 80.31 98 SER A C 1
ATOM 727 O O . SER A 1 98 ? -13.627 2.073 -18.402 1.00 80.31 98 SER A O 1
#

Sequence (98 aa):
MLRTLDLRGQSLSPAELLAAVPRATAARSEALATAARLVDDVASRGEAALREQAEQFDGVTGHDIRVPASHLDEALEQLDPAVRAALEQAIDRVRAAS

Secondary structure (DSSP, 8-state):
-------TT----HHHHHHH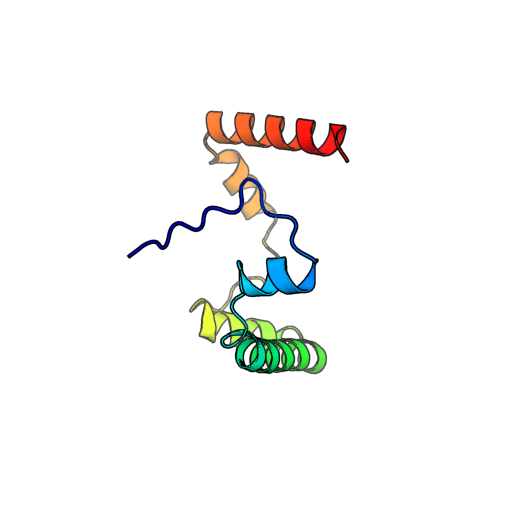SPPP-TTHHHHHHHHHHHHHHHHHHTHHHHHHHHHHHH---S--SSPPHHHHHHHHHTS-HHHHHHHHHHHHHHHHH-

pLDDT: mean 93.1, std 7.75, range [65.69, 98.56]

Foldseek 3Di:
DDDDDDCPPDDDDPVRVCVSVPDDDPVPPVVVVVVVVLVVCCVVPNPVSVQVVCCVPVVDHDDDPDDDPVVVVVCVVPDDPVVVVVVVVVVVVVVVVD